Protein AF-K4KBA4-F1 (afdb_monomer)

Structure (mmCIF, N/CA/C/O backbone):
data_AF-K4KBA4-F1
#
_entry.id   AF-K4KBA4-F1
#
loop_
_atom_site.group_PDB
_atom_site.id
_atom_site.type_symbol
_atom_site.label_atom_id
_atom_site.label_alt_id
_atom_site.label_comp_id
_atom_site.label_asym_id
_atom_site.label_entity_id
_atom_site.label_seq_id
_atom_site.pdbx_PDB_ins_code
_atom_site.Cartn_x
_atom_site.Cartn_y
_atom_site.Cartn_z
_atom_site.occupancy
_atom_site.B_iso_or_equiv
_atom_site.auth_seq_id
_atom_site.auth_comp_id
_atom_site.auth_asym_id
_atom_site.auth_atom_id
_atom_site.pdbx_PDB_model_num
ATOM 1 N N . ALA A 1 1 ? -0.010 14.313 -4.067 1.00 58.28 1 ALA A N 1
ATOM 2 C CA . ALA A 1 1 ? 1.050 14.073 -3.065 1.00 58.28 1 ALA A CA 1
ATOM 3 C C . ALA A 1 1 ? 0.430 13.342 -1.879 1.00 58.28 1 ALA A C 1
ATOM 5 O O . ALA A 1 1 ? -0.656 13.743 -1.476 1.00 58.28 1 ALA A O 1
ATOM 6 N N . GLN A 1 2 ? 1.053 12.260 -1.397 1.00 51.06 2 GLN A N 1
ATOM 7 C CA . GLN A 1 2 ? 0.587 11.524 -0.215 1.00 51.06 2 GLN A CA 1
ATOM 8 C C . GLN A 1 2 ? 0.867 12.363 1.037 1.00 51.06 2 GLN A C 1
ATOM 10 O O . GLN A 1 2 ? 1.970 12.891 1.191 1.00 51.06 2 GLN A O 1
ATOM 15 N N . TYR A 1 3 ? -0.122 12.508 1.911 1.00 59.34 3 TYR A N 1
ATOM 16 C CA . TYR A 1 3 ? 0.038 13.185 3.192 1.00 59.34 3 TYR A CA 1
ATOM 17 C C . TYR A 1 3 ? 0.864 12.334 4.174 1.00 59.34 3 TYR A C 1
ATOM 19 O O . TYR A 1 3 ? 0.930 11.112 4.022 1.00 59.34 3 TYR A O 1
ATOM 27 N N . PRO A 1 4 ? 1.462 12.939 5.221 1.00 53.16 4 PRO A N 1
ATOM 28 C CA . PRO A 1 4 ? 2.217 12.204 6.242 1.00 53.16 4 PRO A CA 1
ATOM 29 C C . PRO A 1 4 ? 1.422 11.088 6.940 1.00 53.16 4 PRO A C 1
ATOM 31 O O . PRO A 1 4 ? 2.014 10.120 7.405 1.00 53.16 4 PRO A O 1
ATOM 34 N N . ASN A 1 5 ? 0.091 11.200 6.971 1.00 58.81 5 ASN A N 1
ATOM 35 C CA . ASN A 1 5 ? -0.834 10.203 7.519 1.00 58.81 5 ASN A CA 1
ATOM 36 C C . ASN A 1 5 ? -1.264 9.119 6.507 1.00 58.81 5 ASN A C 1
ATOM 38 O O . ASN A 1 5 ? -2.134 8.311 6.810 1.00 58.81 5 ASN A O 1
ATOM 42 N N . GLY A 1 6 ? -0.695 9.112 5.298 1.00 53.19 6 GLY A N 1
ATOM 43 C CA . GLY A 1 6 ? -0.972 8.108 4.270 1.00 53.19 6 GLY A CA 1
ATOM 44 C C . GLY A 1 6 ? -2.144 8.424 3.334 1.00 53.19 6 GLY A C 1
ATOM 45 O O . GLY A 1 6 ? -2.330 7.688 2.364 1.00 53.19 6 GLY A O 1
ATOM 46 N N . GLY A 1 7 ? -2.893 9.509 3.562 1.00 55.88 7 GLY A N 1
ATOM 47 C CA . GLY A 1 7 ? -3.998 9.930 2.693 1.00 55.88 7 GLY A CA 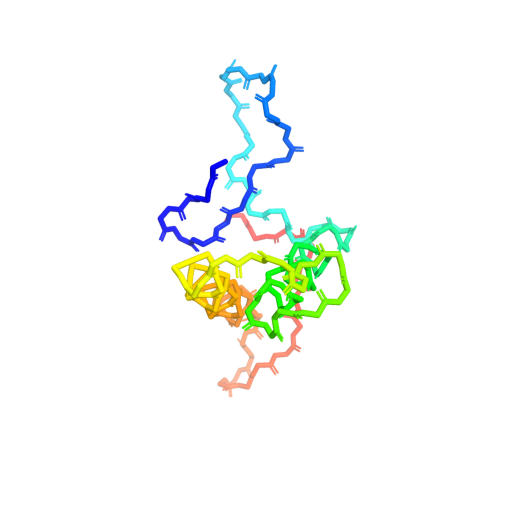1
ATOM 48 C C . GLY A 1 7 ? -3.543 10.524 1.353 1.00 55.88 7 GLY A C 1
ATOM 49 O O . GLY A 1 7 ? -2.423 11.020 1.228 1.00 55.88 7 GLY A O 1
ATOM 50 N N . TYR A 1 8 ? -4.426 10.522 0.353 1.00 50.84 8 TYR A N 1
ATOM 51 C CA . TYR A 1 8 ? -4.215 11.168 -0.950 1.00 50.84 8 TYR A CA 1
ATOM 52 C C . TYR A 1 8 ? -5.279 12.254 -1.193 1.00 50.84 8 TYR A C 1
ATOM 54 O O . TYR A 1 8 ? -6.408 12.125 -0.732 1.00 50.84 8 TYR A O 1
ATOM 62 N N . MET A 1 9 ? -4.904 13.332 -1.895 1.00 47.50 9 MET A N 1
ATOM 63 C CA . MET A 1 9 ? -5.807 14.435 -2.269 1.00 47.50 9 MET A CA 1
ATOM 64 C C . MET A 1 9 ? -6.756 14.050 -3.412 1.00 47.50 9 MET A C 1
ATOM 66 O O . MET A 1 9 ? -6.327 13.411 -4.370 1.00 47.50 9 MET A O 1
ATOM 70 N N . GLN A 1 10 ? -7.999 14.537 -3.348 1.00 47.19 10 GLN A N 1
ATOM 71 C CA . GLN A 1 10 ? -9.068 14.258 -4.317 1.00 47.19 10 GLN A CA 1
ATOM 72 C C . GLN A 1 10 ? -8.880 14.944 -5.687 1.00 47.19 10 GLN A C 1
ATOM 74 O O . GLN A 1 10 ? -9.349 14.421 -6.688 1.00 47.19 10 GLN A O 1
ATOM 79 N N . ASN A 1 11 ? -8.186 16.085 -5.766 1.00 43.22 11 ASN A N 1
ATOM 80 C CA . ASN A 1 11 ? -7.889 16.780 -7.025 1.00 43.22 11 ASN A CA 1
ATOM 81 C C . ASN A 1 11 ? -6.538 17.507 -6.934 1.00 43.22 11 ASN A C 1
ATOM 83 O O . ASN A 1 11 ? -6.292 18.256 -5.993 1.00 43.22 11 ASN A O 1
ATOM 87 N N . LEU A 1 12 ? -5.669 17.320 -7.931 1.00 46.38 12 LEU A N 1
ATOM 88 C CA . LEU A 1 12 ? -4.319 17.909 -7.993 1.00 46.38 12 LEU A CA 1
ATOM 89 C C . LEU A 1 12 ? -4.291 19.415 -8.350 1.00 46.38 12 LEU A C 1
ATOM 91 O O . LEU A 1 12 ? -3.206 19.984 -8.400 1.00 46.38 12 LEU A O 1
ATOM 95 N N . ASN A 1 13 ? -5.446 20.064 -8.570 1.00 38.28 13 ASN A N 1
ATOM 96 C CA . ASN A 1 13 ? -5.547 21.383 -9.221 1.00 38.28 13 ASN A CA 1
ATOM 97 C C . ASN A 1 13 ? -6.350 22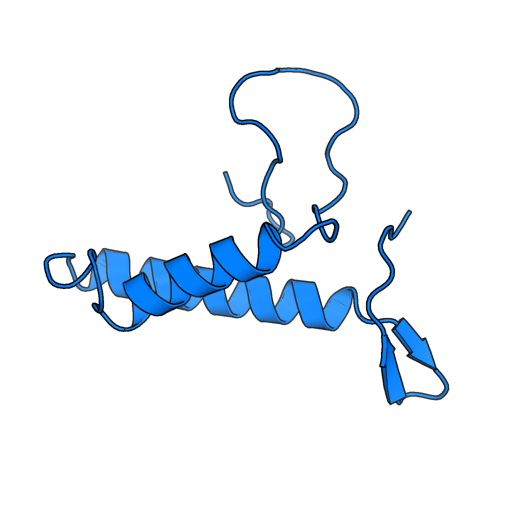.471 -8.474 1.00 38.28 13 ASN A C 1
ATOM 99 O O . ASN A 1 13 ? -6.850 23.393 -9.114 1.00 38.28 13 ASN A O 1
ATOM 103 N N . THR A 1 14 ? -6.446 22.453 -7.141 1.00 38.59 14 THR A N 1
ATOM 104 C CA . THR A 1 14 ? -7.050 23.601 -6.427 1.00 38.59 14 THR A CA 1
ATOM 105 C C . THR A 1 14 ? -6.324 23.918 -5.121 1.00 38.59 14 THR A C 1
ATOM 107 O O . THR A 1 14 ? -6.352 23.104 -4.198 1.00 38.59 14 THR A O 1
ATOM 110 N N . PRO A 1 15 ? -5.657 25.085 -5.017 1.00 39.53 15 PRO A N 1
ATOM 111 C CA . PRO A 1 15 ? -5.092 25.552 -3.765 1.00 39.53 15 PRO A CA 1
ATOM 112 C C . PRO A 1 15 ? -6.195 26.153 -2.891 1.00 39.53 15 PRO A C 1
ATOM 114 O O . PRO A 1 15 ? -6.952 27.014 -3.329 1.00 39.53 15 PRO A O 1
ATOM 117 N N . GLY A 1 16 ? -6.210 25.748 -1.625 1.00 44.03 16 GLY A N 1
ATOM 118 C CA . GLY A 1 16 ? -6.962 26.434 -0.583 1.00 44.03 16 GLY A CA 1
ATOM 119 C C . GLY A 1 16 ? -8.335 25.834 -0.302 1.00 44.03 16 GLY A C 1
ATOM 120 O O . GLY A 1 16 ? -9.204 25.762 -1.159 1.00 44.03 16 GLY A O 1
ATOM 121 N N . THR A 1 17 ? -8.519 25.519 0.978 1.00 36.19 17 THR A N 1
ATOM 122 C CA . THR A 1 17 ? -9.777 25.219 1.671 1.00 36.19 17 THR A CA 1
ATOM 123 C C . THR A 1 17 ? -10.323 23.783 1.536 1.00 36.19 17 THR A C 1
ATOM 125 O O . THR A 1 17 ? -10.754 23.320 0.491 1.00 36.19 17 THR A O 1
ATOM 128 N N . TYR A 1 18 ? -10.313 23.096 2.685 1.00 34.12 18 TYR A N 1
ATOM 129 C CA . TYR A 1 18 ? -11.298 22.097 3.125 1.00 34.12 18 TYR A CA 1
ATOM 130 C C . TYR A 1 18 ? -11.263 20.623 2.664 1.00 34.12 18 TYR A C 1
ATOM 132 O O . TYR A 1 18 ? -12.117 19.860 3.103 1.00 34.12 18 TYR A O 1
ATOM 140 N N . HIS A 1 19 ? -10.270 20.141 1.912 1.00 33.97 19 HIS A N 1
ATOM 141 C CA . HIS A 1 19 ? -10.273 18.733 1.445 1.00 33.97 19 HIS A CA 1
ATOM 142 C C . HIS A 1 19 ? -9.151 17.844 2.011 1.00 33.97 19 HIS A C 1
ATOM 144 O O . HIS A 1 19 ? -8.622 16.978 1.320 1.00 33.97 19 HIS A O 1
ATOM 150 N N . ALA A 1 20 ? -8.809 18.025 3.292 1.00 34.34 20 ALA A N 1
ATOM 151 C CA . ALA A 1 20 ? -7.951 17.099 4.047 1.00 34.34 20 ALA A CA 1
ATOM 152 C C . ALA A 1 20 ? -8.735 15.926 4.675 1.00 34.34 20 ALA A C 1
ATOM 154 O O . ALA A 1 20 ? -8.240 15.264 5.584 1.00 34.34 20 ALA A O 1
ATOM 155 N N . HIS A 1 21 ? -9.951 15.655 4.200 1.00 41.91 21 HIS A N 1
ATOM 156 C CA . HIS A 1 21 ? -10.633 14.406 4.506 1.00 41.91 21 HIS A CA 1
ATOM 157 C C . HIS A 1 21 ? -10.000 13.339 3.621 1.00 41.91 21 HIS A C 1
ATOM 159 O O . HIS A 1 21 ? -10.179 13.342 2.401 1.00 41.91 21 HIS A O 1
ATOM 165 N N . ILE A 1 22 ? -9.198 12.472 4.241 1.00 44.22 22 ILE A N 1
ATOM 166 C CA . ILE A 1 22 ? -8.701 11.238 3.635 1.00 44.22 22 ILE A CA 1
ATOM 167 C C . ILE A 1 22 ? -9.893 10.598 2.927 1.00 44.22 22 I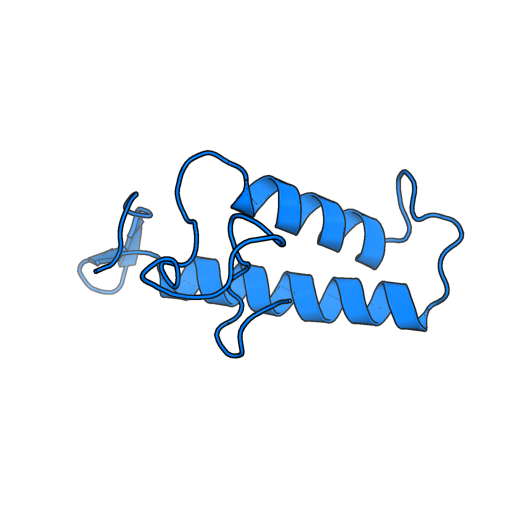LE A C 1
ATOM 169 O O . ILE A 1 22 ? -10.890 10.271 3.568 1.00 44.22 22 ILE A O 1
ATOM 173 N N . THR A 1 23 ? -9.849 10.537 1.597 1.00 46.81 23 THR A N 1
ATOM 174 C CA . THR A 1 23 ? -11.021 10.174 0.803 1.00 46.81 23 THR A CA 1
ATOM 175 C C . THR A 1 23 ? -11.264 8.672 0.936 1.00 46.81 23 THR A C 1
ATOM 177 O O . THR A 1 23 ? -10.787 7.879 0.135 1.00 46.81 23 THR A O 1
ATOM 180 N N . LEU A 1 24 ? -11.989 8.287 1.986 1.00 50.16 24 LEU A N 1
ATOM 181 C CA . LEU A 1 24 ? -12.555 6.953 2.198 1.00 50.16 24 LEU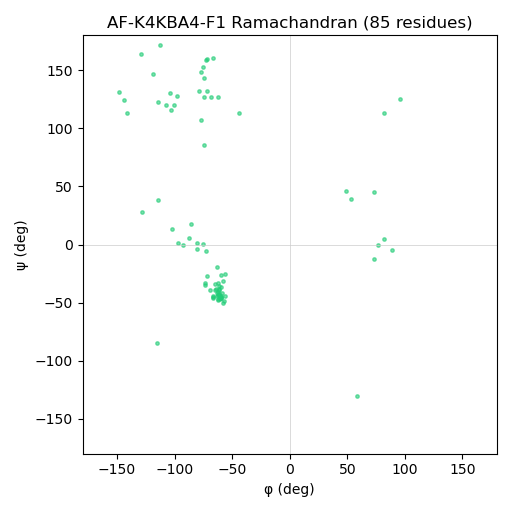 A CA 1
ATOM 182 C C . LEU A 1 24 ? -13.854 6.731 1.415 1.00 50.16 24 LEU A C 1
ATOM 184 O O . LEU A 1 24 ? -14.464 5.670 1.521 1.00 50.16 24 LEU A O 1
ATOM 188 N N . ASN A 1 25 ? -14.289 7.721 0.636 1.00 43.00 25 ASN A N 1
ATOM 189 C CA . ASN A 1 25 ? -15.553 7.666 -0.074 1.00 43.00 25 ASN A CA 1
ATOM 190 C C . ASN A 1 25 ? -15.352 7.239 -1.543 1.00 43.00 25 ASN A C 1
ATOM 192 O O . ASN A 1 25 ? -14.546 7.829 -2.260 1.00 43.00 25 ASN A O 1
ATOM 196 N N . ASP A 1 26 ? -16.103 6.216 -1.963 1.00 50.53 26 ASP A N 1
ATOM 197 C CA . ASP A 1 26 ? -16.350 5.784 -3.352 1.00 50.53 26 ASP A CA 1
ATOM 198 C C . ASP A 1 26 ? -15.218 5.080 -4.133 1.00 50.53 26 ASP A C 1
ATOM 200 O O . ASP 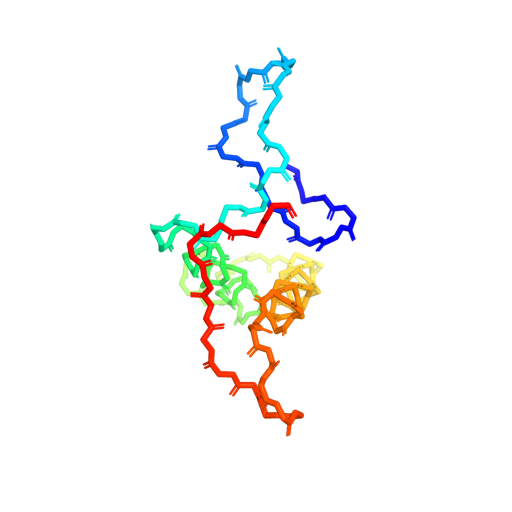A 1 26 ? -14.988 5.356 -5.308 1.00 50.53 26 ASP A O 1
ATOM 204 N N . GLY A 1 27 ? -14.510 4.118 -3.524 1.00 54.94 27 GLY A N 1
ATOM 205 C CA . GLY A 1 27 ? -13.656 3.155 -4.256 1.00 54.94 27 GLY A CA 1
ATOM 206 C C . GLY A 1 27 ? -12.340 3.708 -4.829 1.00 54.94 27 GLY A C 1
ATOM 207 O O . GLY A 1 27 ? -11.437 2.934 -5.147 1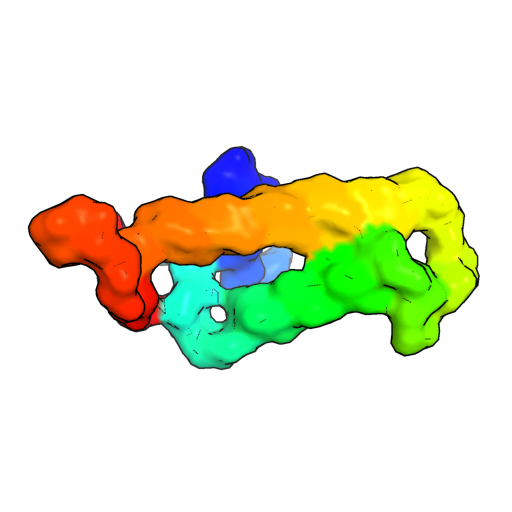.00 54.94 27 GLY A O 1
ATOM 208 N N . ALA A 1 28 ? -12.172 5.031 -4.868 1.00 62.66 28 ALA A N 1
ATOM 209 C CA . ALA A 1 28 ? -10.951 5.699 -5.314 1.00 62.66 28 ALA A CA 1
ATOM 210 C C . ALA A 1 28 ? -9.725 5.310 -4.470 1.00 62.66 28 ALA A C 1
ATOM 212 O O . ALA A 1 28 ? -8.634 5.132 -5.006 1.00 62.66 28 ALA A O 1
ATOM 213 N N . TYR A 1 29 ? -9.903 5.114 -3.159 1.00 72.31 29 TYR A N 1
ATOM 214 C CA . TYR A 1 29 ? -8.815 4.688 -2.278 1.00 72.31 29 TYR A CA 1
ATOM 215 C C . TYR A 1 29 ? -8.327 3.271 -2.590 1.00 72.31 29 TYR A C 1
ATOM 217 O O . TYR A 1 29 ? -7.125 3.045 -2.697 1.00 72.31 29 TYR A O 1
ATOM 225 N N . LEU A 1 30 ? -9.256 2.329 -2.790 1.00 78.94 30 LEU A N 1
ATOM 226 C CA . LEU A 1 30 ? -8.921 0.953 -3.161 1.00 78.94 30 LEU A CA 1
ATOM 227 C C . LEU A 1 30 ? -8.210 0.911 -4.516 1.00 78.94 30 LEU A C 1
ATOM 229 O O . LEU A 1 30 ? -7.187 0.248 -4.634 1.00 78.94 30 LEU A O 1
ATOM 233 N N . HIS A 1 31 ? -8.666 1.710 -5.484 1.00 80.56 31 HIS A N 1
ATOM 234 C CA . HIS A 1 31 ? -8.012 1.816 -6.786 1.00 80.56 31 HIS A CA 1
ATOM 235 C C . HIS A 1 31 ? -6.569 2.343 -6.685 1.00 80.56 31 HIS A C 1
ATOM 237 O O . HIS A 1 31 ? -5.669 1.835 -7.350 1.00 80.56 31 HIS A O 1
ATOM 243 N N . VAL A 1 32 ? -6.311 3.317 -5.805 1.00 83.44 32 VAL A N 1
ATOM 244 C CA . VAL A 1 32 ? -4.941 3.777 -5.527 1.00 83.44 32 VAL A CA 1
ATOM 245 C C . VAL A 1 32 ? -4.097 2.659 -4.909 1.00 83.44 32 VAL A C 1
ATOM 247 O O . VAL A 1 32 ? -2.942 2.497 -5.302 1.00 83.44 32 VAL A O 1
ATOM 250 N N . LEU A 1 33 ? -4.640 1.867 -3.976 1.00 88.62 33 LEU A N 1
ATOM 251 C CA . LEU A 1 33 ? -3.915 0.720 -3.413 1.00 88.62 33 LEU A CA 1
ATOM 252 C C . LEU A 1 33 ? -3.619 -0.348 -4.472 1.00 88.62 33 LEU A C 1
ATOM 254 O O . LEU A 1 33 ? -2.519 -0.899 -4.464 1.00 88.62 33 LEU A O 1
ATOM 258 N N . ASP A 1 34 ? -4.544 -0.605 -5.395 1.00 90.00 34 ASP A N 1
ATOM 259 C CA . ASP A 1 34 ? -4.336 -1.551 -6.495 1.00 90.00 34 ASP A CA 1
ATOM 260 C C . ASP A 1 34 ? -3.196 -1.097 -7.415 1.00 90.00 34 ASP A C 1
ATOM 262 O O . ASP A 1 34 ? -2.290 -1.880 -7.692 1.00 90.00 34 ASP A O 1
ATOM 266 N N . ILE A 1 35 ? -3.139 0.190 -7.773 1.00 90.88 35 ILE A N 1
ATOM 267 C CA . ILE A 1 35 ? -2.019 0.751 -8.549 1.00 90.88 35 ILE A CA 1
ATOM 268 C C . ILE A 1 35 ? -0.690 0.585 -7.795 1.00 90.88 35 ILE A C 1
ATOM 270 O O . ILE A 1 35 ? 0.308 0.144 -8.367 1.00 90.88 35 ILE A O 1
ATOM 274 N N . MET A 1 36 ? -0.654 0.897 -6.494 1.00 93.44 36 MET A N 1
ATOM 275 C CA . MET A 1 36 ? 0.567 0.742 -5.688 1.00 93.44 36 MET A CA 1
ATOM 276 C C . MET A 1 36 ? 0.989 -0.728 -5.568 1.00 93.44 36 MET A C 1
ATOM 278 O O . MET A 1 36 ? 2.185 -1.035 -5.553 1.00 93.44 36 MET A O 1
ATOM 282 N N . LYS A 1 37 ? 0.023 -1.651 -5.530 1.00 93.50 37 LYS A N 1
ATOM 283 C CA . LYS A 1 37 ? 0.258 -3.096 -5.551 1.00 93.50 37 LYS A CA 1
ATOM 284 C C . LYS A 1 37 ? 0.847 -3.552 -6.883 1.00 93.50 37 LYS A C 1
ATOM 286 O O . LYS A 1 37 ? 1.844 -4.280 -6.869 1.00 93.50 37 LYS A O 1
ATOM 291 N N . GLU A 1 38 ? 0.308 -3.108 -8.010 1.00 94.38 38 GLU A N 1
ATOM 292 C CA . GLU A 1 38 ? 0.857 -3.421 -9.335 1.00 94.38 38 GLU A CA 1
ATOM 293 C C . GLU A 1 38 ? 2.281 -2.877 -9.500 1.00 94.38 38 GLU A C 1
ATOM 295 O O . GLU A 1 38 ? 3.177 -3.622 -9.898 1.00 94.38 38 GLU A O 1
ATOM 300 N N . MET A 1 39 ? 2.541 -1.641 -9.056 1.00 94.88 39 MET A N 1
ATOM 301 C CA . MET A 1 39 ? 3.896 -1.080 -8.984 1.00 94.88 39 MET A CA 1
ATOM 302 C C . MET A 1 39 ? 4.828 -1.938 -8.118 1.00 94.88 39 MET A C 1
ATOM 304 O O . MET A 1 39 ? 5.930 -2.287 -8.541 1.00 94.88 39 MET A O 1
ATOM 308 N N . SER A 1 40 ? 4.397 -2.313 -6.908 1.00 96.00 40 SER A N 1
ATOM 309 C CA . SER A 1 40 ? 5.225 -3.106 -5.987 1.00 96.00 40 SER A CA 1
ATOM 310 C C . SER A 1 40 ? 5.600 -4.475 -6.552 1.00 96.00 40 SER A C 1
ATOM 312 O O . SER A 1 40 ? 6.723 -4.935 -6.362 1.00 96.00 40 SER A O 1
ATOM 314 N N . THR A 1 41 ? 4.686 -5.094 -7.298 1.00 96.12 41 THR A N 1
ATOM 315 C CA . THR A 1 41 ? 4.860 -6.426 -7.892 1.00 96.12 41 THR A CA 1
ATOM 316 C C . THR A 1 41 ? 5.416 -6.382 -9.312 1.00 96.12 41 THR A C 1
ATOM 318 O O . THR A 1 41 ? 5.626 -7.440 -9.900 1.00 96.12 41 THR A O 1
ATOM 321 N N . LYS A 1 42 ? 5.666 -5.182 -9.857 1.00 96.19 42 LYS A N 1
ATOM 322 C CA . LYS A 1 42 ? 6.060 -4.957 -11.256 1.00 96.19 42 LYS A CA 1
ATOM 323 C C . LYS A 1 42 ? 5.154 -5.706 -12.235 1.00 96.19 42 LYS A C 1
ATOM 325 O O . LYS A 1 42 ? 5.622 -6.395 -13.140 1.00 96.19 42 LYS A O 1
ATOM 330 N N . SER A 1 43 ? 3.848 -5.606 -12.018 1.00 94.31 43 SER A N 1
ATOM 331 C CA . SER A 1 43 ? 2.826 -6.244 -12.847 1.00 94.31 43 SER A CA 1
ATOM 332 C C . SER A 1 43 ? 2.004 -5.205 -13.616 1.00 94.31 43 SER A C 1
ATOM 334 O O . SER A 1 43 ? 2.196 -4.001 -13.438 1.00 94.31 43 SER A O 1
ATOM 336 N N . GLY A 1 44 ? 1.148 -5.670 -14.533 1.00 93.19 44 GLY A N 1
ATOM 337 C CA . GLY A 1 44 ? 0.344 -4.795 -15.390 1.00 93.19 44 GLY A CA 1
ATOM 338 C C . GLY A 1 44 ? 1.211 -3.847 -16.222 1.00 93.19 44 GLY A C 1
ATOM 339 O O . GLY A 1 44 ? 2.205 -4.259 -16.829 1.00 93.19 44 GLY A O 1
ATOM 340 N N . ASP A 1 45 ? 0.868 -2.563 -16.188 1.00 91.69 45 ASP A N 1
ATOM 341 C CA . ASP A 1 45 ? 1.586 -1.506 -16.909 1.00 91.69 45 ASP A CA 1
ATOM 342 C C . ASP A 1 45 ? 2.954 -1.159 -16.281 1.00 91.69 45 ASP A C 1
ATOM 344 O O . ASP A 1 45 ? 3.739 -0.400 -16.851 1.00 91.69 45 ASP A O 1
ATOM 348 N N . PHE A 1 46 ? 3.289 -1.741 -15.122 1.00 93.00 46 PHE A N 1
ATOM 349 C CA . PHE A 1 46 ? 4.495 -1.424 -14.349 1.00 93.00 46 PHE A CA 1
ATOM 350 C C . PHE A 1 46 ? 5.628 -2.447 -14.496 1.00 93.00 46 PHE A C 1
ATOM 352 O O . PHE A 1 46 ? 6.601 -2.407 -13.745 1.00 93.00 46 PHE A O 1
ATOM 359 N N . THR A 1 47 ? 5.560 -3.350 -15.472 1.00 95.00 47 THR A N 1
ATOM 360 C CA . THR A 1 47 ? 6.596 -4.380 -15.699 1.00 95.00 47 THR A CA 1
ATOM 361 C C . THR A 1 47 ? 7.992 -3.811 -15.987 1.00 95.00 47 THR A C 1
ATOM 363 O O . THR A 1 47 ? 8.993 -4.458 -15.682 1.00 95.00 47 THR A O 1
ATOM 366 N N . ALA A 1 48 ? 8.079 -2.589 -16.525 1.00 95.25 48 ALA A N 1
ATOM 367 C CA . ALA A 1 48 ? 9.335 -1.953 -16.934 1.00 95.25 48 ALA A CA 1
ATOM 368 C C . ALA A 1 48 ? 9.943 -0.979 -15.901 1.00 95.25 48 ALA A C 1
ATOM 370 O O . ALA A 1 48 ? 10.975 -0.364 -16.178 1.00 95.25 48 ALA A O 1
ATOM 371 N N . ILE A 1 49 ? 9.333 -0.793 -14.724 1.00 94.31 49 ILE A N 1
ATOM 372 C CA . ILE A 1 49 ? 9.842 0.175 -13.737 1.00 94.31 49 ILE A CA 1
ATOM 373 C C . ILE A 1 49 ? 11.091 -0.342 -13.003 1.00 94.31 49 ILE A C 1
ATOM 375 O O . ILE A 1 49 ? 11.287 -1.546 -12.799 1.00 94.31 49 ILE A O 1
ATOM 379 N N . SER A 1 50 ? 11.939 0.583 -12.543 1.00 96.62 50 SER A N 1
ATOM 380 C CA . SER A 1 50 ? 13.114 0.235 -11.736 1.00 96.62 50 SER A CA 1
ATOM 381 C C . SER A 1 50 ? 12.725 -0.333 -10.363 1.00 96.62 50 SER A C 1
ATOM 383 O O . SER A 1 50 ? 11.618 -0.115 -9.863 1.00 96.62 50 SER A O 1
ATOM 385 N N . ASP A 1 51 ? 13.656 -1.049 -9.724 1.00 95.00 51 ASP A N 1
ATOM 386 C CA . ASP A 1 51 ? 13.469 -1.560 -8.356 1.00 95.00 51 ASP A CA 1
ATOM 387 C C . ASP A 1 51 ? 13.194 -0.437 -7.348 1.00 95.00 51 ASP A C 1
ATOM 389 O O . ASP A 1 51 ? 12.433 -0.620 -6.401 1.00 95.00 51 ASP A O 1
ATOM 393 N N . GLU A 1 52 ? 13.753 0.754 -7.579 1.00 96.12 52 GLU A N 1
ATOM 394 C CA . GLU A 1 52 ? 13.505 1.930 -6.746 1.00 96.12 52 GLU A CA 1
ATOM 395 C C . GLU A 1 52 ? 12.015 2.312 -6.733 1.00 96.12 52 GLU A C 1
ATOM 397 O O . GLU A 1 52 ? 11.441 2.566 -5.672 1.00 96.12 52 GLU A O 1
ATOM 402 N N . TYR A 1 53 ? 11.365 2.322 -7.901 1.00 91.56 53 TYR A N 1
ATOM 403 C CA . TYR A 1 53 ? 9.939 2.638 -8.000 1.00 91.56 53 TYR A CA 1
ATOM 404 C C . TYR A 1 53 ? 9.048 1.504 -7.489 1.00 91.56 53 TYR A C 1
ATOM 406 O O . TYR A 1 53 ? 8.037 1.786 -6.847 1.00 91.56 53 TYR A O 1
ATOM 414 N N . SER A 1 54 ? 9.440 0.244 -7.691 1.00 94.62 54 SER A N 1
ATOM 415 C CA . SER A 1 54 ? 8.756 -0.904 -7.077 1.00 94.62 54 SER A CA 1
ATOM 416 C C . SER A 1 54 ? 8.789 -0.813 -5.546 1.00 94.62 54 SER A C 1
ATOM 418 O O . SER A 1 54 ? 7.748 -0.932 -4.895 1.00 94.62 54 SER A O 1
ATOM 420 N N . LYS A 1 55 ? 9.943 -0.467 -4.959 1.00 94.38 55 LYS A N 1
ATOM 421 C CA . LYS A 1 55 ? 10.067 -0.248 -3.513 1.00 94.38 55 LYS A CA 1
ATOM 422 C C . LYS A 1 55 ? 9.199 0.909 -3.020 1.00 94.38 55 LYS A C 1
ATOM 424 O O . LYS A 1 55 ? 8.516 0.764 -2.010 1.00 94.38 55 LYS A O 1
ATOM 429 N N . LYS A 1 56 ? 9.175 2.034 -3.741 1.00 90.06 56 LYS A N 1
ATOM 430 C CA . LYS A 1 56 ? 8.280 3.161 -3.424 1.00 90.06 56 LYS A CA 1
ATOM 431 C C . LYS A 1 56 ? 6.807 2.737 -3.446 1.00 90.06 56 LYS A C 1
ATOM 433 O O . LYS A 1 56 ? 6.068 3.108 -2.540 1.00 90.06 56 LYS A O 1
ATOM 438 N N . GLY A 1 57 ? 6.403 1.925 -4.426 1.00 90.44 57 GLY A N 1
ATOM 439 C CA . GLY A 1 57 ? 5.059 1.342 -4.495 1.00 90.44 57 GLY A CA 1
ATOM 440 C C . GLY A 1 57 ? 4.735 0.473 -3.278 1.00 90.44 57 GLY A C 1
ATOM 441 O O . GLY A 1 57 ? 3.686 0.648 -2.664 1.00 90.44 57 GLY A O 1
ATOM 442 N N . ALA A 1 58 ? 5.662 -0.397 -2.866 1.00 91.75 58 ALA A N 1
ATOM 443 C CA . ALA A 1 58 ? 5.500 -1.242 -1.681 1.00 91.75 58 ALA A CA 1
ATOM 444 C C . ALA A 1 58 ? 5.359 -0.419 -0.388 1.00 91.75 58 ALA A C 1
ATOM 446 O O . ALA A 1 58 ? 4.439 -0.646 0.401 1.00 91.75 58 ALA A O 1
ATOM 447 N N . ASP A 1 59 ? 6.228 0.577 -0.196 1.00 89.56 59 ASP A N 1
ATOM 448 C CA . ASP A 1 59 ? 6.211 1.443 0.985 1.00 89.56 59 ASP A CA 1
ATOM 449 C C . ASP A 1 59 ? 4.909 2.281 1.039 1.00 89.56 59 ASP A C 1
ATOM 451 O O . ASP A 1 59 ? 4.318 2.462 2.108 1.00 89.56 59 ASP A O 1
ATOM 455 N N . SER A 1 60 ? 4.421 2.774 -0.108 1.00 84.88 60 SER A N 1
ATOM 456 C CA . SER A 1 60 ? 3.142 3.496 -0.204 1.00 84.88 60 SER A CA 1
ATOM 457 C C . SER A 1 60 ? 1.930 2.590 0.021 1.00 84.88 60 SER A C 1
ATOM 459 O O . SER A 1 60 ? 1.004 3.006 0.720 1.00 84.88 60 SER A O 1
ATOM 461 N N . LEU A 1 61 ? 1.947 1.355 -0.495 1.00 89.25 61 LEU A N 1
ATOM 462 C CA . LEU A 1 61 ? 0.900 0.359 -0.258 1.00 89.25 61 LEU A CA 1
ATOM 463 C C . LEU A 1 61 ? 0.773 0.035 1.234 1.00 89.25 61 LEU A C 1
ATOM 465 O O . LEU A 1 61 ? -0.333 0.054 1.771 1.00 89.25 61 LEU A O 1
ATOM 469 N N . GLN A 1 62 ? 1.893 -0.201 1.924 1.00 88.56 62 GLN A N 1
ATOM 470 C CA . GLN A 1 62 ? 1.890 -0.497 3.358 1.00 88.56 62 GLN A CA 1
ATOM 471 C C . GLN A 1 62 ? 1.286 0.652 4.173 1.00 88.56 62 GLN A C 1
ATOM 473 O O . GLN A 1 62 ? 0.436 0.422 5.033 1.00 88.56 62 GLN A O 1
ATOM 478 N N . LYS A 1 63 ? 1.684 1.896 3.882 1.00 83.88 63 LYS A N 1
ATOM 479 C CA . LYS A 1 63 ? 1.113 3.086 4.533 1.00 83.88 63 LYS A CA 1
ATOM 480 C C . LYS A 1 63 ? -0.380 3.219 4.262 1.00 83.88 63 LYS A C 1
ATOM 482 O O . LYS A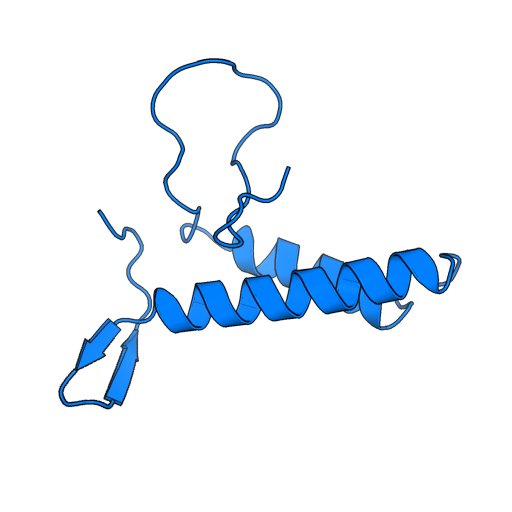 1 63 ? -1.125 3.598 5.159 1.00 83.88 63 LYS A O 1
ATOM 487 N N . GLY A 1 64 ? -0.814 2.897 3.046 1.00 83.00 64 GLY A N 1
ATOM 488 C CA . GLY A 1 64 ? -2.220 2.937 2.677 1.00 83.00 64 GLY A CA 1
ATOM 489 C C . GLY A 1 64 ? -3.059 1.890 3.418 1.00 83.00 64 GLY A C 1
ATOM 490 O O . GLY A 1 64 ? -4.098 2.205 3.991 1.00 83.00 64 GLY A O 1
ATOM 491 N N . ILE A 1 65 ? -2.568 0.653 3.513 1.00 85.44 65 ILE A N 1
ATOM 492 C CA . ILE A 1 65 ? -3.218 -0.400 4.308 1.00 85.44 65 ILE A CA 1
ATOM 493 C C . ILE A 1 65 ? -3.287 0.001 5.785 1.00 85.44 65 ILE A C 1
ATOM 495 O O . ILE A 1 65 ? -4.326 -0.179 6.415 1.00 85.44 65 ILE A O 1
ATOM 499 N N . GLN A 1 66 ? -2.213 0.570 6.339 1.00 83.12 66 GLN A N 1
ATOM 500 C CA . GLN A 1 66 ? -2.207 1.021 7.730 1.00 83.12 66 GLN A CA 1
ATOM 501 C C . GLN A 1 66 ? -3.239 2.127 7.966 1.00 83.12 66 GLN A C 1
ATOM 503 O O . GLN A 1 66 ? -4.049 2.023 8.878 1.00 83.12 66 GLN A O 1
ATOM 508 N N . CYS A 1 67 ? -3.262 3.136 7.096 1.00 80.06 67 CYS A N 1
ATOM 509 C CA . CYS A 1 67 ? -4.238 4.219 7.140 1.00 80.06 67 CYS A CA 1
ATOM 510 C C . CYS A 1 67 ? -5.673 3.665 7.086 1.00 80.06 67 CYS A C 1
ATOM 512 O O . CYS A 1 67 ? -6.516 4.044 7.897 1.00 80.06 67 CYS A O 1
ATOM 514 N N . LEU A 1 68 ? -5.942 2.696 6.201 1.00 79.62 68 LEU A N 1
ATOM 515 C CA . LEU A 1 68 ? -7.226 1.997 6.146 1.00 79.62 68 LEU A CA 1
ATOM 516 C C . LEU A 1 68 ? -7.550 1.327 7.490 1.00 79.62 68 LEU A C 1
ATOM 518 O O . LEU A 1 68 ? -8.627 1.543 8.035 1.00 79.62 68 LEU A O 1
ATOM 522 N N . LEU A 1 69 ? -6.629 0.550 8.059 1.00 79.62 69 LEU A N 1
ATOM 523 C CA . LEU A 1 69 ? -6.832 -0.123 9.347 1.00 79.62 69 LEU A CA 1
ATOM 524 C C . LEU A 1 69 ? -7.055 0.847 10.515 1.00 79.62 69 LEU A C 1
ATOM 526 O O . LEU A 1 69 ? -7.794 0.492 11.439 1.00 79.62 69 LEU A O 1
ATOM 530 N N . ASP A 1 70 ? -6.430 2.023 10.482 1.00 78.44 70 ASP A N 1
ATOM 531 C CA . ASP A 1 70 ? -6.557 3.074 11.500 1.00 78.44 70 ASP A CA 1
ATOM 532 C C . ASP A 1 70 ? -7.912 3.784 11.416 1.00 78.44 70 ASP A C 1
ATOM 534 O O . ASP A 1 70 ? -8.486 4.150 12.439 1.00 78.44 70 ASP A O 1
ATOM 538 N N . MET A 1 71 ? -8.464 3.920 10.209 1.00 75.50 71 MET A N 1
ATOM 539 C CA . MET A 1 71 ? -9.801 4.482 9.993 1.00 75.50 71 MET A CA 1
ATOM 540 C C . MET A 1 71 ? -10.933 3.468 10.231 1.00 75.50 71 MET A C 1
ATOM 542 O O . MET A 1 71 ? -12.112 3.819 10.154 1.00 75.50 71 MET A O 1
ATOM 546 N N . GLN A 1 72 ? -10.607 2.202 10.513 1.00 75.25 72 GLN A N 1
ATOM 547 C CA . GLN A 1 72 ? -11.611 1.185 10.801 1.00 75.25 72 GLN A CA 1
ATOM 548 C C . GLN A 1 72 ? -12.198 1.374 12.203 1.00 75.25 72 GLN A C 1
ATOM 550 O O . GLN A 1 72 ? -11.484 1.371 13.211 1.00 75.25 72 GLN A O 1
ATOM 555 N N . VAL A 1 73 ? -13.525 1.451 12.283 1.00 77.62 73 VAL A N 1
ATOM 556 C CA . VAL A 1 73 ? -14.253 1.562 13.548 1.00 77.62 73 VAL A CA 1
ATOM 557 C C . VAL A 1 73 ? -14.002 0.312 14.388 1.00 77.62 73 VAL A C 1
ATOM 559 O O . VAL A 1 73 ? -14.213 -0.816 13.933 1.00 77.62 73 VAL A O 1
ATOM 562 N N . THR A 1 74 ? -13.574 0.510 15.634 1.00 77.12 74 THR A N 1
ATOM 563 C CA . THR A 1 74 ? -13.343 -0.574 16.595 1.00 77.12 74 THR A CA 1
ATOM 564 C C . THR A 1 74 ? -14.437 -0.563 17.657 1.00 77.12 74 THR A C 1
ATOM 566 O O . THR A 1 74 ? -14.588 0.415 18.384 1.00 77.12 74 THR A O 1
ATOM 56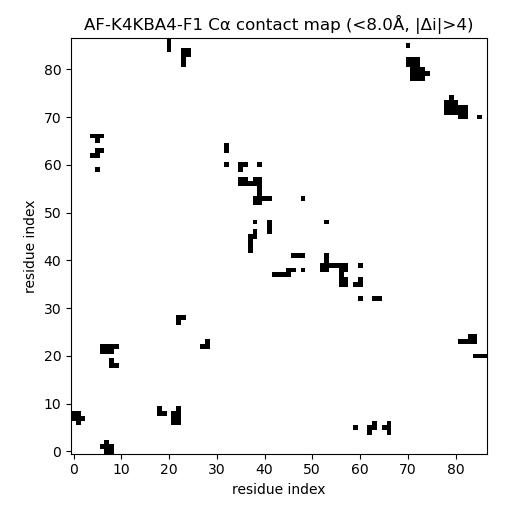9 N N . VAL A 1 75 ? -15.188 -1.659 17.770 1.00 76.38 75 VAL A N 1
ATOM 570 C CA . VAL A 1 75 ? -16.231 -1.855 18.786 1.00 76.38 75 VAL A CA 1
ATOM 571 C C . VAL A 1 75 ? -15.789 -2.994 19.696 1.00 76.38 75 VAL A C 1
ATOM 573 O O . VAL A 1 75 ? -15.521 -4.094 19.223 1.00 76.38 75 VAL A O 1
ATOM 576 N N . ASN A 1 76 ? -15.680 -2.734 21.002 1.00 80.69 76 ASN A N 1
ATOM 577 C CA . ASN A 1 76 ? -15.229 -3.716 22.003 1.00 80.69 76 ASN A CA 1
ATOM 578 C C . ASN A 1 76 ? -13.877 -4.379 21.663 1.00 80.69 76 ASN A C 1
ATOM 580 O O . ASN A 1 76 ? -13.697 -5.578 21.853 1.00 80.69 76 ASN A O 1
ATOM 584 N N . GLY A 1 77 ? -12.931 -3.607 21.119 1.00 79.00 77 GLY A N 1
ATOM 585 C CA . GLY A 1 77 ? -11.614 -4.112 20.709 1.00 79.00 77 GLY A CA 1
ATOM 586 C C . GLY A 1 77 ? -11.606 -4.898 19.392 1.00 79.00 77 GLY A C 1
ATOM 587 O O . GLY A 1 77 ? -10.542 -5.319 18.947 1.00 79.00 77 GLY A O 1
ATOM 588 N N . VAL A 1 78 ? -12.760 -5.065 18.738 1.00 76.75 78 VAL A N 1
ATOM 589 C CA . VAL A 1 78 ? -12.890 -5.751 17.448 1.00 76.75 78 VAL A CA 1
ATOM 590 C C . VAL A 1 78 ? -13.068 -4.728 16.332 1.00 76.75 78 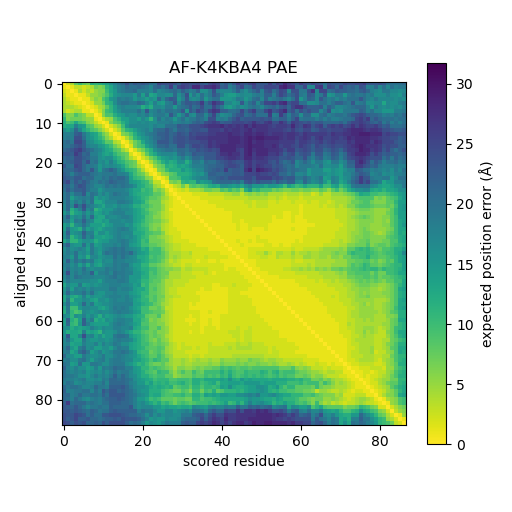VAL A C 1
ATOM 592 O O . VAL A 1 78 ? -13.906 -3.832 16.415 1.00 76.75 78 VAL A O 1
ATOM 595 N N . LYS A 1 79 ? -12.276 -4.867 15.269 1.00 76.69 79 LYS A N 1
ATOM 596 C CA . LYS A 1 79 ? -12.387 -4.074 14.040 1.00 76.69 79 LYS A CA 1
ATOM 597 C C . LYS A 1 79 ? -13.678 -4.438 13.293 1.00 76.69 79 LYS A C 1
ATOM 599 O O . LYS A 1 79 ? -13.922 -5.615 13.045 1.00 76.69 79 LYS A O 1
ATOM 604 N N . THR A 1 80 ? -14.505 -3.445 12.963 1.00 78.69 80 THR A N 1
ATOM 605 C CA . THR A 1 80 ? -15.867 -3.649 12.431 1.00 78.69 80 THR A CA 1
ATOM 606 C C . THR A 1 80 ? -16.019 -3.136 11.000 1.00 78.69 80 THR A C 1
ATOM 608 O O . THR A 1 80 ? -15.857 -3.904 10.057 1.00 78.69 80 THR A O 1
ATOM 611 N N . VAL A 1 81 ? -16.292 -1.847 10.809 1.00 76.19 81 VAL A N 1
ATOM 612 C CA . VAL A 1 81 ? -16.611 -1.242 9.508 1.00 76.19 81 VAL A CA 1
ATOM 613 C C . VAL A 1 81 ? -15.754 -0.010 9.237 1.00 76.19 81 VAL A C 1
ATOM 615 O O . VAL A 1 81 ? -15.168 0.568 10.151 1.00 76.19 81 VAL A O 1
ATOM 618 N N . TRP A 1 82 ? -15.711 0.411 7.977 1.00 67.56 82 TRP A N 1
ATOM 619 C CA . TRP A 1 82 ? -15.190 1.711 7.567 1.00 67.56 82 TRP A CA 1
ATOM 620 C C . TRP A 1 82 ? -16.374 2.648 7.320 1.00 67.56 82 TRP A C 1
ATOM 622 O O . TRP A 1 82 ? -17.247 2.333 6.513 1.00 67.56 82 TRP A O 1
ATOM 632 N N . GLY A 1 83 ? -16.451 3.759 8.057 1.00 59.78 83 GLY A N 1
ATOM 633 C CA . GLY A 1 83 ? -17.464 4.792 7.819 1.00 59.78 83 GLY A CA 1
ATOM 634 C C . GLY A 1 83 ? -17.098 5.650 6.604 1.00 59.78 83 GLY A C 1
ATOM 635 O O . GLY A 1 83 ? -15.919 5.882 6.361 1.00 59.78 83 GLY A O 1
ATOM 636 N N . GLN A 1 84 ? -18.089 6.156 5.857 1.00 48.25 84 GLN A N 1
ATOM 637 C CA . GLN A 1 84 ? -17.845 7.039 4.698 1.00 48.25 84 GLN A CA 1
ATOM 638 C C . GLN A 1 84 ? -17.177 8.376 5.070 1.00 48.25 84 GLN A C 1
ATOM 640 O O . GLN A 1 84 ? -16.593 9.015 4.202 1.00 48.25 84 GLN A O 1
ATOM 645 N N . ASN A 1 85 ? -17.238 8.794 6.341 1.00 42.44 85 ASN A N 1
ATOM 646 C CA . ASN A 1 85 ? -16.621 10.018 6.847 1.00 42.44 85 ASN A CA 1
ATOM 647 C C . ASN A 1 85 ? -16.090 9.797 8.271 1.00 42.44 85 ASN A C 1
ATOM 649 O O . ASN A 1 85 ? -16.856 9.440 9.165 1.00 42.44 85 ASN A O 1
ATOM 653 N N . THR A 1 86 ? -14.803 10.054 8.492 1.00 43.19 86 THR A N 1
ATOM 654 C CA . THR A 1 86 ? -14.247 10.311 9.827 1.00 43.19 86 THR A CA 1
ATOM 655 C C . THR A 1 86 ? -14.017 11.815 9.939 1.00 43.19 86 THR A C 1
ATOM 657 O O . THR A 1 86 ? -13.271 12.374 9.131 1.00 43.19 86 THR A O 1
ATOM 660 N N . THR A 1 87 ? -14.741 12.462 10.854 1.00 38.06 87 THR A N 1
ATOM 661 C CA . THR A 1 87 ? -14.656 13.903 11.144 1.00 38.06 87 THR A CA 1
ATOM 662 C C . THR A 1 87 ? -13.310 14.285 11.743 1.00 38.06 87 THR A C 1
ATOM 664 O O . THR A 1 87 ? -12.760 13.462 12.510 1.00 38.06 87 THR A O 1
#

Secondary structure (DSSP, 8-state):
-B-TTS-B-S-TT--SSS--S---SSSHHHHHHHHHHHHHHT-GGGTT--HHHHHHHHHHHHHHHHHHHHSEEEETTEEEEE-S---

Sequence (87 aa):
AQYPNGGYMQNLNTPGTYHAHITLNDGAYLHVLDIMKEMSTKSGDFTAISDEYSKKGADSLQKGIQCLLDMQVTVNGVKTVWGQNTT

Foldseek 3Di:
DQDPQLADFPDPDDDDDDTPFRQPPDCVLVVLLVVLVCLLVCHDPRVPDDNVSNVVSVVSNVSSVVSVQVQFDADPNRGDHHDRGDD

Nearest PDB structures (foldseek):
  1r76-assembly1_A  TM=8.694E-01  e=4.300E-04  Niveispirillum irakense

pLDDT: mean 71.49, std 20.72, range [33.97, 96.62]

Mean predicted aligned error: 11.74 Å

Radius of gyration: 14.58 Å; Cα contacts (8 Å, |Δi|>4): 89; chains: 1; bounding box: 31×33×39 Å

Solvent-accessible surface area (backbone atoms only — not comparable to full-atom values): 5252 Å² total; per-residue (Å²): 115,72,44,98,75,41,34,54,64,92,64,100,82,71,88,81,84,91,65,86,58,59,52,64,54,83,63,56,50,58,53,52,44,51,52,21,46,30,30,39,67,38,34,84,94,30,57,83,60,53,72,68,55,19,50,51,17,42,57,51,32,53,39,37,54,48,38,52,61,69,59,34,43,64,58,96,89,38,78,73,50,73,62,71,70,81,132